Protein AF-A0A2S2C066-F1 (afdb_monomer_lite)

pLDDT: mean 83.47, std 13.99, range [39.94, 94.62]

Foldseek 3Di:
DDADDPPDDLVCQLVVLLVVLVVVLVVPVVVDVVSNVVSVVSNCVSVVLAKDWDFLVSGGPPDPSVPPDDRGFIWILH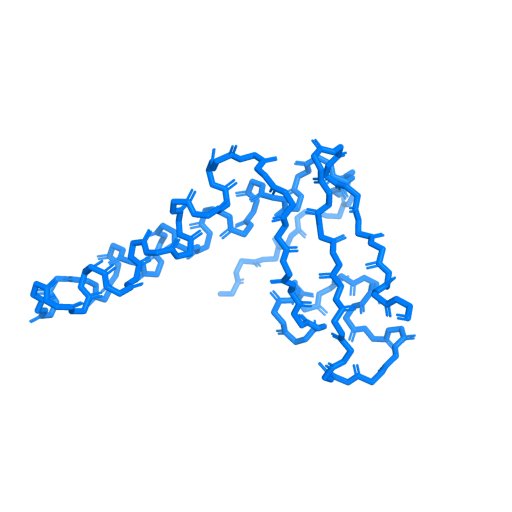SVSDTDTDD

Radius of gyration: 13.35 Å; chains: 1; bounding box: 31×26×34 Å

Sequence (87 aa):
MARMPRGTTPNGLREHLLREAEDFRDRYGHIDAQVFNELSKPVRMLASGQPVELRRYQLPADHHERCAGQPHDVLILDVGNRLHLEG

Secondary structure (DSSP, 8-state):
-PPPPTT--THHHHHHHHHHHHHHHHHHTTS-HHHHHHHHHHHHHHHT-S-EEEEGGGS-TT-HHHHSS-TT-EEEE-TTS-EEE--

Organism: NCBI:txid1990687

Structure (mmCIF, N/CA/C/O backbone):
data_AF-A0A2S2C066-F1
#
_entry.id   AF-A0A2S2C066-F1
#
loop_
_atom_site.group_PDB
_atom_site.id
_atom_site.type_symbol
_atom_site.label_atom_id
_atom_site.label_alt_id
_atom_site.label_comp_id
_atom_site.label_asym_id
_atom_site.label_entity_id
_atom_site.label_seq_id
_atom_site.pdbx_PDB_ins_code
_atom_site.Cartn_x
_atom_site.Cartn_y
_atom_site.Cartn_z
_atom_site.occupancy
_atom_site.B_iso_or_equiv
_atom_site.auth_seq_id
_atom_site.auth_comp_id
_atom_site.auth_asym_id
_atom_site.auth_atom_id
_atom_site.pdbx_PDB_model_num
ATOM 1 N N . MET A 1 1 ? -1.129 -16.807 1.200 1.00 42.97 1 MET A N 1
ATOM 2 C CA . MET A 1 1 ? -0.065 -16.188 0.386 1.00 42.97 1 MET A CA 1
ATOM 3 C C . MET A 1 1 ? -0.562 -16.199 -1.051 1.00 42.97 1 MET A C 1
ATOM 5 O O . MET A 1 1 ? -0.451 -17.227 -1.712 1.00 42.97 1 MET A O 1
ATOM 9 N N . ALA A 1 2 ? -1.257 -15.142 -1.475 1.00 47.34 2 ALA A N 1
ATOM 10 C CA . ALA A 1 2 ? -1.734 -15.032 -2.849 1.00 47.34 2 ALA A CA 1
ATOM 11 C C . ALA A 1 2 ? -0.515 -14.788 -3.749 1.00 47.34 2 ALA A C 1
ATOM 13 O O . ALA A 1 2 ? 0.261 -13.874 -3.502 1.00 47.34 2 ALA A O 1
ATOM 14 N N . ARG A 1 3 ? -0.293 -15.656 -4.740 1.00 53.91 3 ARG A N 1
ATOM 15 C CA . ARG A 1 3 ? 0.735 -15.431 -5.763 1.00 53.91 3 ARG A CA 1
ATOM 16 C C . ARG A 1 3 ? 0.206 -14.392 -6.740 1.00 53.91 3 ARG A C 1
ATOM 18 O O . ARG A 1 3 ? -0.941 -14.522 -7.173 1.00 53.91 3 ARG A O 1
ATOM 25 N N . MET A 1 4 ? 1.022 -13.408 -7.110 1.00 54.25 4 MET A N 1
ATOM 26 C CA . MET A 1 4 ? 0.680 -12.575 -8.253 1.00 54.25 4 MET A CA 1
ATOM 27 C C . MET A 1 4 ? 0.609 -13.463 -9.508 1.00 54.25 4 MET A C 1
ATOM 29 O O . MET A 1 4 ? 1.465 -14.332 -9.712 1.00 54.25 4 MET A O 1
ATOM 33 N N . PRO A 1 5 ? -0.421 -13.310 -10.356 1.00 48.03 5 PRO A N 1
ATOM 34 C CA . PRO A 1 5 ? -0.424 -13.958 -11.655 1.00 48.03 5 PRO A CA 1
ATOM 35 C C . PRO A 1 5 ? 0.769 -13.438 -12.468 1.00 48.03 5 PRO A C 1
ATOM 37 O O . PRO A 1 5 ? 1.027 -12.238 -12.532 1.00 48.03 5 PRO A O 1
ATOM 40 N N . ARG A 1 6 ? 1.526 -14.354 -13.079 1.00 39.94 6 ARG A N 1
ATOM 41 C CA . ARG A 1 6 ? 2.670 -14.014 -13.935 1.00 39.94 6 ARG A CA 1
ATOM 42 C C . ARG A 1 6 ? 2.227 -13.039 -15.031 1.00 39.94 6 ARG A C 1
ATOM 44 O O . ARG A 1 6 ? 1.371 -13.393 -15.835 1.00 39.94 6 ARG A O 1
ATOM 51 N N . GLY A 1 7 ? 2.846 -11.858 -15.088 1.00 43.12 7 GLY A N 1
ATOM 52 C CA . GLY A 1 7 ? 2.613 -10.874 -16.152 1.00 43.12 7 GLY A CA 1
ATOM 53 C C . GLY A 1 7 ? 1.899 -9.590 -15.730 1.00 43.12 7 GLY A C 1
ATOM 54 O O . GLY A 1 7 ? 1.399 -8.880 -16.599 1.00 43.12 7 GLY A O 1
ATOM 55 N N . THR A 1 8 ? 1.844 -9.265 -14.437 1.00 46.28 8 THR A N 1
ATOM 56 C CA . THR A 1 8 ? 1.267 -7.998 -13.979 1.00 46.28 8 THR A CA 1
ATOM 57 C C . THR A 1 8 ? 2.088 -6.821 -14.507 1.00 46.28 8 THR A C 1
ATOM 59 O O . THR A 1 8 ? 3.156 -6.487 -14.000 1.00 46.28 8 THR A O 1
ATOM 62 N N . THR A 1 9 ? 1.580 -6.200 -15.568 1.00 53.50 9 THR A N 1
ATOM 63 C CA . THR A 1 9 ? 1.997 -4.881 -16.044 1.00 53.50 9 THR A CA 1
ATOM 64 C C . THR A 1 9 ? 2.012 -3.874 -14.886 1.00 53.50 9 THR A C 1
ATOM 66 O O . THR A 1 9 ? 1.214 -4.044 -13.965 1.00 53.50 9 THR A O 1
ATOM 69 N N . PRO A 1 10 ? 2.823 -2.800 -14.952 1.00 53.00 10 PRO A N 1
ATOM 70 C CA . PRO A 1 10 ? 2.927 -1.755 -13.924 1.00 53.00 10 PRO A CA 1
ATOM 71 C C . PRO A 1 10 ? 1.579 -1.364 -13.273 1.00 53.00 10 PRO A C 1
ATOM 73 O O . PRO A 1 10 ? 1.472 -1.289 -12.053 1.00 53.00 10 PRO A O 1
ATOM 76 N N . ASN A 1 11 ? 0.501 -1.284 -14.065 1.00 57.50 11 ASN A N 1
ATOM 77 C CA . ASN A 1 11 ? -0.865 -1.004 -13.599 1.00 57.50 11 ASN A CA 1
ATOM 78 C C . ASN A 1 11 ? -1.430 -1.933 -12.509 1.00 57.50 11 ASN A C 1
ATOM 80 O O . ASN A 1 11 ? -2.224 -1.471 -11.697 1.00 57.50 11 ASN A O 1
ATOM 84 N N . GLY A 1 12 ? -1.039 -3.205 -12.440 1.00 76.62 12 GLY A N 1
ATOM 85 C CA . GLY A 1 12 ? -1.632 -4.137 -11.475 1.00 76.62 12 GLY A CA 1
ATOM 86 C C . GLY A 1 12 ? -0.909 -4.203 -10.127 1.00 76.62 12 GLY A C 1
ATOM 87 O O . GLY A 1 12 ? -1.421 -4.831 -9.202 1.00 76.62 12 GLY A O 1
ATOM 88 N N . LEU A 1 13 ? 0.254 -3.555 -9.971 1.00 85.31 13 LEU A N 1
ATOM 89 C CA . LEU A 1 13 ? 0.943 -3.530 -8.678 1.00 85.31 13 LEU A CA 1
ATOM 90 C C . LEU A 1 13 ? 0.158 -2.715 -7.645 1.00 85.31 13 LEU A C 1
ATOM 92 O O . LEU A 1 13 ? -0.071 -3.200 -6.540 1.00 85.31 13 LEU A O 1
ATOM 96 N N . ARG A 1 14 ? -0.286 -1.502 -8.005 1.00 89.12 14 ARG A N 1
ATOM 97 C CA . ARG A 1 14 ? -1.078 -0.649 -7.104 1.00 89.12 14 ARG A CA 1
ATOM 98 C C . ARG A 1 14 ? -2.365 -1.347 -6.678 1.00 89.12 14 ARG A C 1
ATOM 100 O O . ARG A 1 14 ? -2.676 -1.371 -5.494 1.00 89.12 14 ARG A O 1
ATOM 107 N N . GLU A 1 15 ? -3.078 -1.938 -7.634 1.00 88.38 15 GLU A N 1
ATOM 108 C CA . GLU A 1 15 ? -4.316 -2.680 -7.374 1.00 88.38 15 GLU A CA 1
ATOM 109 C C . GLU A 1 15 ? -4.087 -3.885 -6.459 1.00 88.38 15 GLU A C 1
ATOM 111 O O . GLU A 1 15 ? -4.882 -4.138 -5.557 1.00 88.38 15 GLU A O 1
ATOM 116 N N . HIS A 1 16 ? -2.989 -4.617 -6.656 1.00 88.06 16 HIS A N 1
ATOM 117 C CA . HIS A 1 16 ? -2.650 -5.744 -5.796 1.00 88.06 16 HIS A CA 1
ATOM 118 C C . HIS A 1 16 ? -2.334 -5.303 -4.369 1.00 88.06 16 HIS A C 1
ATOM 120 O O . HIS A 1 16 ? -2.900 -5.854 -3.431 1.00 88.06 16 HIS A O 1
ATOM 126 N N . LEU A 1 17 ? -1.478 -4.290 -4.206 1.00 89.44 17 LEU A N 1
AT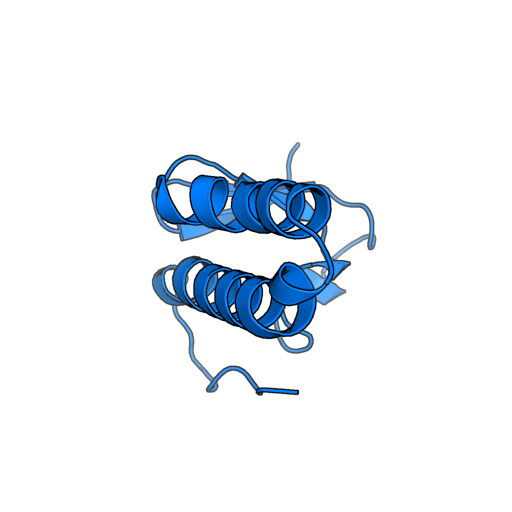OM 127 C CA . LEU A 1 17 ? -1.145 -3.744 -2.890 1.00 89.44 17 LEU A CA 1
ATOM 128 C C . LEU A 1 17 ? -2.386 -3.176 -2.195 1.00 89.44 17 LEU A C 1
ATOM 130 O O . LEU A 1 17 ? -2.537 -3.342 -0.987 1.00 89.44 17 LEU A O 1
ATOM 134 N N . LEU A 1 18 ? -3.283 -2.532 -2.949 1.00 91.50 18 LEU A N 1
ATOM 135 C CA . LEU A 1 18 ? -4.549 -2.029 -2.423 1.00 91.50 18 LEU A CA 1
ATOM 136 C C . LEU A 1 18 ? -5.405 -3.182 -1.896 1.00 91.50 18 LEU A C 1
ATOM 138 O O . LEU A 1 18 ? -5.847 -3.123 -0.753 1.00 91.50 18 LEU A O 1
ATOM 142 N N . ARG A 1 19 ? -5.561 -4.253 -2.682 1.00 91.38 19 ARG A N 1
ATOM 143 C CA . ARG A 1 19 ? -6.317 -5.439 -2.269 1.00 91.38 19 ARG A CA 1
ATOM 144 C C . ARG A 1 19 ? -5.714 -6.106 -1.034 1.00 91.38 19 ARG A C 1
ATOM 146 O O . ARG A 1 19 ? -6.449 -6.440 -0.116 1.00 91.38 19 ARG A O 1
ATOM 153 N N . GLU A 1 20 ? -4.391 -6.265 -0.972 1.00 91.12 20 GLU A N 1
ATOM 154 C CA . GLU A 1 20 ? -3.736 -6.828 0.217 1.00 91.12 20 GLU A CA 1
ATOM 155 C C . GLU A 1 20 ? -3.922 -5.940 1.455 1.00 91.12 20 GLU A C 1
ATOM 157 O O . GLU A 1 20 ? -4.148 -6.451 2.553 1.00 91.12 20 GLU A O 1
ATOM 162 N N . ALA A 1 21 ? -3.862 -4.615 1.294 1.00 91.56 21 ALA A N 1
ATOM 163 C CA . ALA A 1 21 ? -4.093 -3.674 2.386 1.00 91.56 21 ALA A CA 1
ATOM 164 C C . ALA A 1 21 ? -5.551 -3.705 2.878 1.00 91.56 21 ALA A C 1
ATOM 166 O O . ALA A 1 21 ? -5.786 -3.656 4.087 1.00 91.56 21 ALA A O 1
ATOM 167 N N . GLU A 1 22 ? -6.522 -3.815 1.968 1.00 93.50 22 GLU A N 1
ATOM 168 C CA . GLU A 1 22 ? -7.942 -3.985 2.294 1.00 93.50 22 GLU A CA 1
ATOM 169 C C . GLU A 1 22 ? -8.191 -5.310 3.018 1.00 93.50 22 GLU A C 1
ATOM 171 O O . GLU A 1 22 ? -8.752 -5.299 4.112 1.00 93.50 22 GLU A O 1
ATOM 176 N N . ASP A 1 23 ? -7.682 -6.424 2.486 1.00 92.94 23 ASP A N 1
ATOM 177 C CA . ASP A 1 23 ? -7.796 -7.749 3.105 1.00 92.94 23 ASP A CA 1
ATOM 178 C C . ASP A 1 23 ? -7.188 -7.764 4.517 1.00 92.94 23 ASP A C 1
ATOM 180 O O . ASP A 1 23 ? -7.743 -8.357 5.447 1.00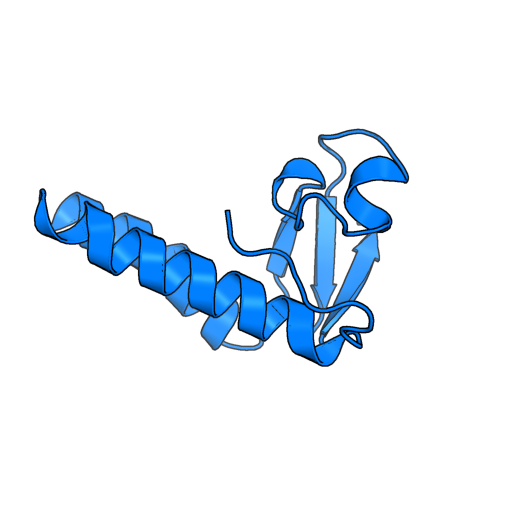 92.94 23 ASP A O 1
ATOM 184 N N . PHE A 1 24 ? -6.041 -7.103 4.702 1.00 91.69 24 PHE A N 1
ATOM 185 C CA . PHE A 1 24 ? -5.383 -7.003 6.002 1.00 91.69 24 PHE A CA 1
ATOM 186 C C . PHE A 1 24 ? -6.185 -6.138 6.984 1.00 91.69 24 PHE A C 1
ATOM 188 O O . PHE A 1 24 ? -6.394 -6.544 8.131 1.00 91.69 24 PHE A O 1
ATOM 195 N N . ARG A 1 25 ? -6.683 -4.976 6.541 1.00 94.06 25 ARG A N 1
ATOM 196 C CA . ARG A 1 25 ? -7.569 -4.124 7.347 1.00 94.06 25 ARG A CA 1
ATOM 197 C C . ARG A 1 25 ? -8.837 -4.872 7.738 1.00 94.06 25 ARG A C 1
ATOM 199 O O . ARG A 1 25 ? -9.217 -4.818 8.899 1.00 94.06 25 ARG A O 1
ATOM 206 N N . ASP A 1 26 ? -9.480 -5.580 6.824 1.00 92.88 26 ASP A N 1
ATOM 207 C CA . ASP A 1 26 ? -10.749 -6.252 7.110 1.00 92.88 26 ASP A CA 1
ATOM 208 C C . ASP A 1 26 ? -10.539 -7.460 8.034 1.00 92.88 26 ASP A C 1
ATOM 210 O O . ASP A 1 26 ? -11.344 -7.726 8.931 1.00 92.88 26 ASP A O 1
ATOM 214 N N . ARG A 1 27 ? -9.393 -8.144 7.905 1.00 93.38 27 ARG A N 1
ATOM 215 C CA . ARG A 1 27 ? -9.025 -9.253 8.788 1.00 93.38 27 ARG A CA 1
ATOM 216 C C . ARG A 1 27 ? -8.632 -8.818 10.195 1.00 93.38 27 ARG A C 1
ATOM 218 O O . ARG A 1 27 ? -8.913 -9.577 11.111 1.00 93.38 27 ARG A O 1
ATOM 225 N N . TYR A 1 28 ? -7.982 -7.673 10.395 1.00 91.56 28 TYR A N 1
ATOM 226 C CA . TYR A 1 28 ? -7.427 -7.299 11.712 1.00 91.56 28 TYR A CA 1
ATOM 227 C C . TYR A 1 28 ? -7.999 -6.007 12.303 1.00 91.56 28 TYR A C 1
ATOM 229 O O . TYR A 1 28 ? -7.902 -5.773 13.503 1.00 91.56 28 TYR A O 1
ATOM 237 N N . GLY A 1 29 ? -8.638 -5.171 11.495 1.00 88.25 29 GLY A N 1
ATOM 238 C CA . GLY A 1 29 ? -9.215 -3.895 11.914 1.00 88.25 29 GLY A CA 1
ATOM 239 C C . GLY A 1 29 ? -10.441 -4.037 12.813 1.00 88.25 29 GLY A C 1
ATOM 240 O O . GLY A 1 29 ? -10.808 -3.081 13.479 1.00 88.25 29 GLY A O 1
ATOM 241 N N . HIS A 1 30 ? -11.051 -5.221 12.898 1.00 90.94 30 HIS A N 1
ATOM 242 C CA . HIS A 1 30 ? -12.158 -5.472 13.823 1.00 90.94 30 HIS A CA 1
ATOM 243 C C . HIS A 1 30 ? -11.718 -5.571 15.296 1.00 90.94 30 HIS A C 1
ATOM 245 O O . HIS A 1 30 ? -12.574 -5.604 16.175 1.00 90.94 30 HIS A O 1
ATOM 251 N N . ILE A 1 31 ? -10.408 -5.652 15.568 1.00 91.31 31 ILE A N 1
ATOM 252 C CA . ILE A 1 31 ? -9.863 -5.788 16.927 1.00 91.31 31 ILE A CA 1
ATOM 253 C C . ILE A 1 31 ? -10.128 -4.523 17.750 1.00 91.31 31 ILE A C 1
ATOM 255 O O . ILE A 1 31 ? -10.500 -4.618 18.915 1.00 91.31 31 ILE A O 1
ATOM 259 N N . ASP A 1 32 ? -9.922 -3.350 17.149 1.00 94.62 32 ASP A N 1
ATOM 260 C CA . ASP A 1 32 ? -10.096 -2.058 17.805 1.00 94.62 32 ASP A CA 1
ATOM 261 C C . ASP A 1 32 ? -10.234 -0.927 16.768 1.00 94.62 32 ASP A C 1
ATOM 263 O O . ASP A 1 32 ? -9.672 -0.991 15.670 1.00 94.62 32 ASP A O 1
ATOM 267 N N . ALA A 1 33 ? -10.954 0.141 17.123 1.00 92.75 33 ALA A N 1
ATOM 268 C CA . ALA A 1 33 ? -11.184 1.279 16.232 1.00 92.75 33 ALA A CA 1
ATOM 269 C C . ALA A 1 33 ? -9.893 2.044 15.878 1.00 92.75 33 ALA A C 1
ATOM 271 O O . ALA A 1 33 ? -9.757 2.549 14.760 1.00 92.75 33 ALA A O 1
ATOM 272 N N . GLN A 1 34 ? -8.921 2.118 16.793 1.00 94.38 34 GLN A N 1
ATOM 273 C CA . GLN A 1 34 ? -7.606 2.696 16.520 1.00 94.38 34 GLN A CA 1
ATOM 274 C C . GLN A 1 34 ? -6.841 1.839 15.510 1.00 94.38 34 GLN A C 1
ATOM 276 O O . GLN A 1 34 ? -6.276 2.380 14.559 1.00 94.38 34 GLN A O 1
ATOM 281 N N . VAL A 1 35 ? -6.878 0.511 15.658 1.00 92.06 35 VAL A N 1
ATOM 282 C CA . VAL A 1 35 ? -6.258 -0.422 14.704 1.00 92.06 35 VAL A CA 1
ATOM 283 C C . VAL A 1 35 ? -6.889 -0.262 13.322 1.00 92.06 35 VAL A C 1
ATOM 285 O O . VAL A 1 35 ? -6.168 -0.103 12.339 1.00 92.06 35 VAL A O 1
ATOM 288 N N . PHE A 1 36 ? -8.221 -0.206 13.228 1.00 93.44 36 PHE A N 1
ATOM 289 C CA . PHE A 1 36 ? -8.910 0.040 11.958 1.00 93.44 36 PHE A CA 1
ATOM 290 C C . PHE A 1 36 ? -8.451 1.339 11.278 1.00 93.44 36 PHE A C 1
ATOM 292 O O . PHE A 1 36 ? -8.198 1.362 10.069 1.00 93.44 36 PHE A O 1
ATOM 299 N N . ASN A 1 37 ? -8.323 2.423 12.048 1.00 94.12 37 ASN A N 1
ATOM 300 C CA . ASN A 1 37 ? -7.882 3.718 11.533 1.00 94.12 37 ASN A CA 1
ATOM 301 C C . ASN A 1 37 ? -6.435 3.684 11.032 1.00 94.12 37 ASN A C 1
ATOM 303 O O . ASN A 1 37 ? -6.160 4.215 9.955 1.00 94.12 37 ASN A O 1
ATOM 307 N N . GLU A 1 38 ? -5.526 3.034 11.762 1.00 93.62 38 GLU A N 1
ATOM 308 C CA . GLU A 1 38 ? -4.134 2.865 11.334 1.00 93.62 38 GLU A CA 1
ATOM 309 C C . GLU A 1 38 ? -4.035 2.037 10.047 1.00 93.62 38 GLU A C 1
ATOM 311 O O . GLU A 1 38 ? -3.383 2.459 9.091 1.00 93.62 38 GLU A O 1
ATOM 316 N N . LEU A 1 39 ? -4.757 0.917 9.964 1.00 92.50 39 LEU A N 1
ATOM 317 C CA . LEU A 1 39 ? -4.774 0.058 8.773 1.00 92.50 39 LEU A CA 1
ATOM 318 C C . LEU A 1 39 ? -5.484 0.705 7.574 1.00 92.50 39 LEU A C 1
ATOM 320 O O . LEU A 1 39 ? -5.213 0.359 6.427 1.00 92.50 39 LEU A O 1
ATOM 324 N N . SER A 1 40 ? -6.346 1.694 7.809 1.00 93.56 40 SER A N 1
ATOM 325 C CA . SER A 1 40 ? -6.987 2.466 6.740 1.00 93.56 40 SER A CA 1
ATOM 326 C C . SER A 1 40 ? -6.049 3.476 6.070 1.00 93.56 40 SER A C 1
ATOM 328 O O . SER A 1 40 ? -6.327 3.896 4.946 1.00 93.56 40 SER A O 1
ATOM 330 N N . LYS A 1 41 ? -4.943 3.879 6.713 1.00 92.50 41 LYS A N 1
ATOM 331 C CA . LYS A 1 41 ? -3.961 4.814 6.130 1.00 92.50 41 LYS A CA 1
ATOM 332 C C . LYS A 1 41 ? -3.337 4.288 4.829 1.00 92.50 41 LYS A C 1
ATOM 334 O O . LYS A 1 41 ? -3.443 4.997 3.826 1.00 92.50 41 LYS A O 1
ATOM 339 N N . PRO A 1 42 ? -2.744 3.076 4.781 1.00 89.56 42 PRO A N 1
ATOM 340 C CA . PRO A 1 42 ? -2.171 2.548 3.543 1.00 89.56 42 PRO A CA 1
ATOM 341 C C . PRO A 1 42 ? -3.226 2.343 2.449 1.00 89.56 42 PRO A C 1
ATOM 343 O O . PRO A 1 42 ? -2.954 2.657 1.294 1.00 89.56 42 PRO A O 1
ATOM 346 N N . VAL A 1 43 ? -4.447 1.918 2.803 1.00 91.56 43 VAL A N 1
ATOM 347 C CA . VAL A 1 43 ? -5.564 1.789 1.847 1.00 91.56 43 VAL A CA 1
ATOM 348 C C . VAL A 1 43 ? -5.875 3.136 1.189 1.00 91.56 43 VAL A C 1
ATOM 350 O O . VAL A 1 43 ? -5.904 3.237 -0.034 1.00 91.56 43 VAL A O 1
ATOM 353 N N . ARG A 1 44 ? -6.046 4.198 1.988 1.00 93.31 44 ARG A N 1
ATOM 354 C CA . ARG A 1 44 ? -6.308 5.554 1.475 1.00 93.31 44 ARG A CA 1
ATOM 355 C C . ARG A 1 44 ? -5.162 6.070 0.611 1.00 93.31 44 ARG A C 1
ATOM 357 O O . ARG A 1 44 ? -5.408 6.664 -0.433 1.00 93.31 44 ARG A O 1
ATOM 364 N N . MET A 1 45 ? -3.923 5.833 1.035 1.00 90.69 45 MET A N 1
ATOM 365 C CA . MET A 1 45 ? -2.732 6.248 0.298 1.00 90.69 45 MET 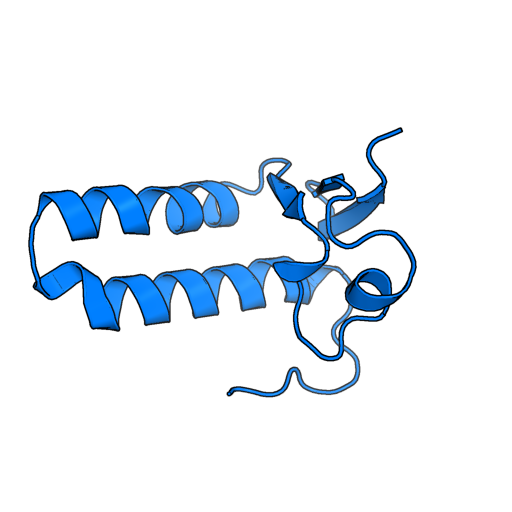A CA 1
ATOM 366 C C . MET A 1 45 ? -2.672 5.578 -1.082 1.00 90.69 45 MET A C 1
ATOM 368 O O . MET A 1 45 ? -2.527 6.267 -2.089 1.00 90.69 45 MET A O 1
ATOM 372 N N . LEU A 1 46 ? -2.879 4.262 -1.156 1.00 89.81 46 LEU A N 1
ATOM 373 C CA . LEU A 1 46 ? -2.874 3.517 -2.417 1.00 89.81 46 LEU A CA 1
ATOM 374 C C . LEU A 1 46 ? -4.048 3.909 -3.327 1.00 89.81 46 LEU A C 1
ATOM 376 O O . LEU A 1 46 ? -3.832 4.155 -4.516 1.00 89.81 46 LEU A O 1
ATOM 380 N N . ALA A 1 47 ? -5.254 4.045 -2.764 1.00 89.88 47 ALA A N 1
ATOM 381 C CA . ALA A 1 47 ? -6.468 4.429 -3.486 1.00 89.88 47 ALA A CA 1
ATOM 382 C C . ALA A 1 47 ? -6.449 5.878 -4.005 1.00 89.88 47 ALA A C 1
ATOM 384 O O . ALA A 1 47 ? -7.140 6.191 -4.970 1.00 89.88 47 ALA A O 1
ATOM 385 N N . SER A 1 48 ? -5.647 6.763 -3.401 1.00 90.25 48 SER A N 1
ATOM 386 C CA . SER A 1 48 ? -5.539 8.168 -3.823 1.00 90.25 48 SER A CA 1
ATOM 387 C C . SER A 1 48 ? -4.945 8.354 -5.225 1.00 90.25 48 SER A C 1
ATOM 389 O O . SER A 1 48 ? -5.035 9.442 -5.794 1.00 90.25 48 SER A O 1
ATOM 391 N N . GLY A 1 49 ? -4.276 7.326 -5.761 1.00 85.62 49 GLY A N 1
ATOM 392 C CA . GLY A 1 49 ? -3.539 7.406 -7.024 1.00 85.62 49 GLY A CA 1
ATOM 393 C C . GLY A 1 49 ? -2.280 8.278 -6.964 1.00 85.62 49 GLY A C 1
ATOM 394 O O . GLY A 1 49 ? -1.568 8.368 -7.959 1.00 85.62 49 GLY A O 1
ATOM 395 N N . GLN A 1 50 ? -1.977 8.898 -5.818 1.00 90.00 50 GLN A N 1
ATOM 396 C CA . GLN A 1 50 ? -0.771 9.702 -5.630 1.00 90.00 50 GLN A CA 1
ATOM 397 C C . GLN A 1 50 ? 0.488 8.825 -5.610 1.00 90.00 50 GLN A C 1
ATOM 399 O O . GLN A 1 50 ? 0.380 7.608 -5.392 1.00 90.00 50 GLN A O 1
ATOM 404 N N . PRO A 1 51 ? 1.678 9.412 -5.832 1.00 90.69 51 PRO A N 1
ATOM 405 C CA . PRO A 1 51 ? 2.937 8.715 -5.629 1.00 90.69 51 PRO A CA 1
ATOM 406 C C . PRO A 1 51 ? 3.018 8.117 -4.223 1.00 90.69 51 PRO A C 1
ATOM 408 O O . PRO A 1 51 ? 2.646 8.767 -3.246 1.00 90.69 51 PRO A O 1
ATOM 411 N N . VAL A 1 52 ? 3.476 6.871 -4.133 1.00 91.12 52 VAL A N 1
ATOM 412 C CA . VAL A 1 52 ? 3.602 6.149 -2.863 1.00 91.12 52 VAL A CA 1
ATOM 413 C C . VAL A 1 52 ? 5.028 5.662 -2.694 1.00 91.12 52 VAL A C 1
ATOM 415 O O . VAL A 1 52 ? 5.559 4.985 -3.573 1.00 91.12 52 VAL A O 1
ATOM 418 N N . GLU A 1 53 ? 5.620 5.965 -1.545 1.00 91.88 53 GLU A N 1
ATOM 419 C CA . GLU A 1 53 ? 6.894 5.389 -1.131 1.00 91.88 53 GLU A CA 1
ATOM 420 C C . GLU A 1 53 ? 6.688 3.972 -0.597 1.00 91.88 53 GLU A C 1
ATOM 422 O O . GLU A 1 53 ? 5.855 3.713 0.275 1.00 91.88 53 GLU A O 1
ATOM 427 N N . LEU A 1 54 ? 7.474 3.045 -1.125 1.00 90.75 54 LEU A N 1
ATOM 428 C CA . LEU A 1 54 ? 7.471 1.638 -0.773 1.00 90.75 54 LEU A CA 1
ATOM 429 C C . LEU A 1 54 ? 8.905 1.186 -0.530 1.00 90.75 54 LEU A C 1
ATOM 431 O O . LEU A 1 54 ? 9.837 1.622 -1.191 1.00 90.75 54 LEU A O 1
ATOM 435 N N . ARG A 1 55 ? 9.098 0.254 0.391 1.00 89.94 55 ARG A N 1
ATOM 436 C CA . ARG A 1 55 ? 10.361 -0.466 0.555 1.00 89.94 55 ARG A CA 1
ATOM 437 C C . ARG A 1 55 ? 10.338 -1.727 -0.291 1.00 89.94 55 ARG A C 1
ATOM 439 O O . ARG A 1 55 ? 9.278 -2.326 -0.484 1.00 89.94 55 ARG A O 1
ATOM 446 N N . ARG A 1 56 ? 11.508 -2.212 -0.714 1.00 88.06 56 ARG A N 1
ATOM 447 C CA . ARG A 1 56 ? 11.601 -3.460 -1.498 1.00 88.06 56 ARG A CA 1
ATOM 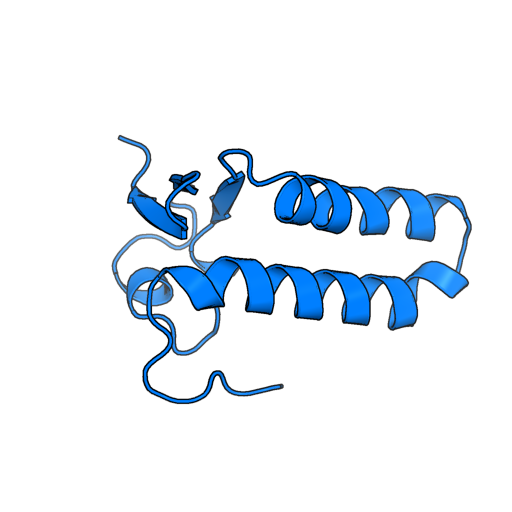448 C C . ARG A 1 56 ? 10.904 -4.640 -0.819 1.00 88.06 56 ARG A C 1
ATOM 450 O O . ARG A 1 56 ? 10.218 -5.406 -1.488 1.00 88.06 56 ARG A O 1
ATOM 457 N N . TYR A 1 57 ? 10.997 -4.765 0.508 1.00 86.56 57 TYR A N 1
ATOM 458 C CA . TYR A 1 57 ? 10.331 -5.849 1.246 1.00 86.56 57 TYR A CA 1
ATOM 459 C C . TYR A 1 57 ? 8.795 -5.757 1.273 1.00 86.56 57 TYR A C 1
ATO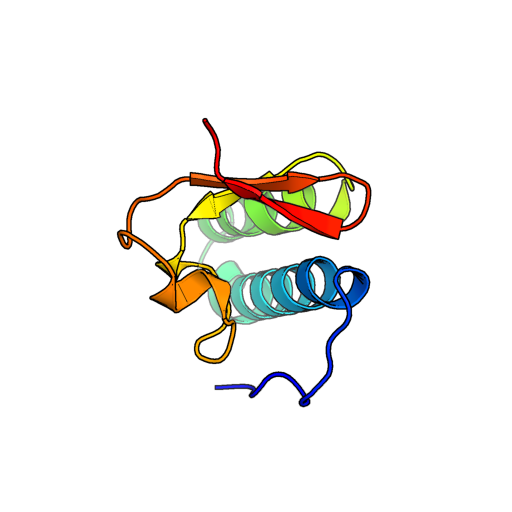M 461 O O . TYR A 1 57 ? 8.148 -6.742 1.634 1.00 86.56 57 TYR A O 1
ATOM 469 N N . GLN A 1 58 ? 8.214 -4.604 0.928 1.00 86.94 58 GLN A N 1
ATOM 470 C CA . GLN A 1 58 ? 6.763 -4.419 0.813 1.00 86.94 58 GLN A CA 1
ATOM 471 C C . GLN A 1 58 ? 6.234 -4.865 -0.553 1.00 86.94 58 GLN A C 1
ATOM 473 O O . GLN A 1 58 ? 5.030 -5.029 -0.710 1.00 86.94 58 GLN A O 1
ATOM 478 N N . LEU A 1 59 ? 7.114 -5.077 -1.535 1.00 86.88 59 LEU A N 1
ATOM 479 C CA . LEU A 1 59 ? 6.718 -5.612 -2.831 1.00 86.88 59 LEU A CA 1
ATOM 480 C C . LEU A 1 59 ? 6.359 -7.099 -2.734 1.00 86.88 59 LEU A C 1
ATOM 482 O O . LEU A 1 59 ? 6.896 -7.797 -1.876 1.00 86.88 59 LEU A O 1
ATOM 486 N N . PRO A 1 60 ? 5.531 -7.630 -3.642 1.00 84.12 60 PRO A N 1
ATOM 487 C CA . PRO A 1 60 ? 5.252 -9.062 -3.732 1.00 84.12 60 PRO A CA 1
ATOM 488 C C . PRO A 1 60 ? 6.528 -9.908 -3.792 1.00 84.12 60 PRO A C 1
ATOM 490 O O . PRO A 1 60 ? 7.547 -9.490 -4.345 1.00 84.12 60 PRO A O 1
ATOM 493 N N . ALA A 1 61 ? 6.481 -11.114 -3.220 1.00 81.06 61 ALA A N 1
ATOM 494 C CA . ALA A 1 61 ? 7.646 -11.996 -3.100 1.00 81.06 61 ALA A CA 1
ATOM 495 C C . ALA A 1 61 ? 8.292 -12.361 -4.452 1.00 81.06 61 ALA A C 1
ATOM 497 O O . ALA A 1 61 ? 9.485 -12.644 -4.507 1.00 81.06 61 ALA A O 1
ATOM 498 N N . ASP A 1 62 ? 7.505 -12.358 -5.523 1.00 77.81 62 ASP A N 1
ATOM 499 C CA . ASP A 1 62 ? 7.890 -12.662 -6.899 1.00 77.81 62 ASP A CA 1
ATOM 500 C C . ASP A 1 62 ? 8.189 -11.416 -7.752 1.00 77.81 62 ASP A C 1
ATOM 502 O O . ASP A 1 62 ? 8.538 -11.544 -8.927 1.00 77.81 62 ASP A O 1
ATOM 506 N N . HIS A 1 63 ? 8.090 -10.212 -7.183 1.00 81.56 63 HIS A N 1
ATOM 507 C CA . HIS A 1 63 ? 8.363 -8.975 -7.902 1.00 81.56 63 HIS A CA 1
ATOM 508 C C . HIS A 1 63 ? 9.873 -8.784 -8.120 1.00 81.56 63 HIS A C 1
ATOM 510 O O . HIS A 1 63 ? 10.641 -8.786 -7.161 1.00 81.56 63 HIS A O 1
ATOM 516 N N . HIS A 1 64 ? 10.306 -8.541 -9.364 1.00 81.75 64 HIS A N 1
ATOM 517 C CA . HIS A 1 64 ? 11.727 -8.368 -9.719 1.00 81.75 64 HIS A CA 1
ATOM 518 C C . HIS A 1 64 ? 12.439 -7.328 -8.834 1.00 81.75 64 HIS A C 1
ATOM 520 O O . HIS A 1 64 ? 13.477 -7.609 -8.237 1.00 81.75 64 HIS A O 1
ATOM 526 N N . GLU A 1 65 ? 11.820 -6.154 -8.663 1.00 82.81 65 GLU A N 1
ATOM 527 C CA . GLU A 1 65 ? 12.359 -5.077 -7.819 1.00 82.81 65 GLU A CA 1
ATOM 528 C C . GLU A 1 65 ? 12.508 -5.440 -6.335 1.00 82.81 65 GLU A C 1
ATOM 530 O O . GLU A 1 65 ? 13.213 -4.747 -5.610 1.00 82.81 65 GLU A O 1
ATOM 535 N N . ARG A 1 66 ? 11.907 -6.527 -5.840 1.00 83.00 66 ARG A N 1
ATOM 536 C CA . ARG A 1 66 ? 12.126 -6.961 -4.453 1.00 83.00 66 ARG A CA 1
ATOM 537 C C . ARG A 1 66 ? 13.566 -7.433 -4.223 1.00 83.00 66 ARG A C 1
ATOM 539 O O . ARG A 1 66 ? 14.095 -7.247 -3.132 1.00 83.00 66 ARG A O 1
ATOM 546 N N . CYS A 1 67 ? 14.190 -8.027 -5.242 1.00 81.25 67 CYS A N 1
ATOM 547 C CA . CYS A 1 67 ? 15.527 -8.626 -5.168 1.00 81.25 67 CYS A CA 1
ATOM 548 C C . CYS A 1 67 ? 16.613 -7.815 -5.894 1.00 81.25 67 CYS A C 1
ATOM 550 O O . CYS A 1 67 ? 17.774 -8.208 -5.866 1.00 81.25 67 CYS A O 1
ATOM 552 N N . ALA A 1 68 ? 16.256 -6.702 -6.540 1.00 84.31 68 ALA A N 1
ATOM 553 C CA . ALA A 1 68 ? 17.164 -5.928 -7.390 1.00 84.31 68 ALA A CA 1
ATOM 554 C C . ALA A 1 68 ? 18.098 -4.953 -6.631 1.00 84.31 68 ALA A C 1
ATOM 556 O O . ALA A 1 68 ? 18.845 -4.215 -7.266 1.00 84.31 68 ALA A O 1
ATOM 557 N N . GLY A 1 69 ? 18.076 -4.929 -5.292 1.00 83.56 69 GLY A N 1
ATOM 558 C CA . GLY A 1 69 ? 18.872 -3.998 -4.482 1.00 83.56 69 GLY A CA 1
ATOM 559 C C . GLY A 1 69 ? 18.817 -4.292 -2.982 1.00 83.56 69 GLY A C 1
ATOM 560 O O . GLY A 1 69 ? 18.564 -5.429 -2.579 1.00 83.56 69 GLY A O 1
ATOM 561 N N . GLN A 1 70 ? 19.055 -3.275 -2.146 1.00 85.44 70 GLN A N 1
ATOM 562 C CA . GLN A 1 70 ? 19.029 -3.431 -0.688 1.00 85.44 70 GLN A CA 1
ATOM 563 C C . GLN A 1 70 ? 17.580 -3.453 -0.171 1.00 85.44 70 GLN A C 1
ATOM 565 O O . GLN A 1 70 ? 16.749 -2.680 -0.646 1.00 85.44 70 GLN A O 1
ATOM 570 N N . PRO A 1 71 ? 17.243 -4.267 0.850 1.00 81.38 71 PRO A N 1
ATOM 571 C CA . PRO A 1 71 ? 15.868 -4.386 1.353 1.00 81.38 71 PRO A CA 1
ATOM 572 C C . PRO A 1 71 ? 15.218 -3.059 1.769 1.00 81.38 71 PRO A C 1
ATOM 574 O O . PRO A 1 71 ? 13.996 -2.917 1.695 1.00 81.38 71 PRO A O 1
ATOM 577 N N . HIS A 1 72 ? 16.037 -2.107 2.222 1.00 84.69 72 HIS A N 1
ATOM 578 C CA . HIS A 1 72 ? 15.611 -0.805 2.728 1.00 84.69 72 HIS A CA 1
ATOM 579 C C . HIS A 1 72 ? 15.570 0.293 1.664 1.00 84.69 72 HIS A C 1
ATOM 581 O O . HIS A 1 72 ? 15.176 1.408 2.005 1.00 84.69 72 HIS A O 1
ATOM 587 N N . ASP A 1 73 ? 15.934 -0.001 0.414 1.00 87.81 73 ASP A N 1
ATOM 588 C CA . ASP A 1 73 ? 15.804 0.957 -0.683 1.00 87.81 73 ASP A CA 1
ATOM 589 C C . ASP A 1 73 ? 14.360 1.462 -0.765 1.00 87.81 73 ASP A C 1
ATOM 591 O O . ASP A 1 73 ? 13.404 0.679 -0.653 1.00 87.81 73 ASP A O 1
ATOM 595 N N . VAL A 1 74 ? 14.217 2.775 -0.941 1.00 91.06 74 VAL A N 1
ATOM 596 C CA . VAL A 1 74 ? 12.924 3.414 -1.180 1.00 91.06 74 VAL A CA 1
ATOM 597 C C . VAL A 1 74 ? 12.635 3.365 -2.667 1.00 91.06 74 VAL A C 1
ATOM 599 O O . VAL A 1 74 ? 13.449 3.752 -3.500 1.00 91.06 74 VAL A O 1
ATOM 602 N N . LEU A 1 75 ? 11.451 2.879 -2.996 1.00 91.38 75 LEU A N 1
ATOM 603 C CA . LEU A 1 75 ? 10.890 2.881 -4.328 1.00 91.38 75 LEU A CA 1
ATOM 604 C C . LEU A 1 75 ? 9.682 3.808 -4.341 1.00 91.38 75 LEU A C 1
ATOM 606 O O . LEU A 1 75 ? 8.836 3.744 -3.451 1.00 91.38 75 LEU A O 1
ATOM 610 N N . ILE A 1 76 ? 9.565 4.621 -5.379 1.00 92.38 76 ILE A N 1
ATOM 611 C CA . ILE A 1 76 ? 8.407 5.470 -5.619 1.00 92.38 76 ILE A CA 1
ATOM 612 C C . ILE A 1 76 ? 7.528 4.778 -6.654 1.00 92.38 76 ILE A C 1
ATOM 614 O O . ILE A 1 76 ? 7.927 4.603 -7.806 1.00 92.38 76 ILE A O 1
ATOM 618 N N . LEU A 1 77 ? 6.322 4.387 -6.242 1.00 91.19 77 LEU A N 1
ATOM 619 C CA . LEU A 1 77 ? 5.250 3.980 -7.142 1.00 91.19 77 LEU A CA 1
ATOM 620 C C . LEU A 1 77 ? 4.518 5.232 -7.623 1.00 91.19 77 LEU A C 1
ATOM 622 O O . LEU A 1 77 ? 3.721 5.805 -6.880 1.00 91.19 77 LEU A O 1
ATOM 626 N N . ASP A 1 78 ? 4.797 5.664 -8.848 1.00 89.62 78 ASP A N 1
ATOM 627 C CA . ASP A 1 78 ? 4.260 6.903 -9.409 1.00 89.62 78 ASP A CA 1
ATOM 628 C C . ASP A 1 78 ? 2.763 6.812 -9.792 1.00 89.62 78 ASP A C 1
ATOM 630 O O . ASP A 1 78 ? 2.086 5.787 -9.626 1.00 89.62 78 ASP A O 1
ATOM 634 N N . VAL A 1 79 ? 2.229 7.922 -10.310 1.00 87.44 79 VAL A N 1
ATOM 635 C CA . VAL A 1 79 ? 0.837 8.032 -10.792 1.00 87.44 79 VAL A CA 1
ATOM 636 C C . VAL A 1 79 ? 0.560 7.184 -12.041 1.00 87.44 79 VAL A C 1
ATOM 638 O O . VAL A 1 79 ? -0.588 6.858 -12.325 1.00 87.44 79 VAL A O 1
ATOM 641 N N . GLY A 1 80 ? 1.603 6.807 -12.785 1.00 85.88 80 GLY A N 1
ATOM 642 C CA . GLY A 1 80 ? 1.545 5.890 -13.923 1.00 85.88 80 GLY A CA 1
ATOM 643 C C . GLY A 1 80 ? 1.674 4.418 -13.520 1.00 85.88 80 GLY A C 1
ATOM 644 O O . GLY A 1 80 ? 1.842 3.564 -14.393 1.00 85.88 80 GLY A O 1
ATOM 645 N N . ASN A 1 81 ? 1.620 4.127 -12.214 1.00 83.56 81 ASN A N 1
ATOM 646 C CA . ASN A 1 81 ? 1.832 2.813 -11.614 1.00 83.56 81 ASN A CA 1
ATOM 647 C C . ASN A 1 81 ? 3.196 2.194 -11.951 1.00 83.56 81 ASN A C 1
ATOM 649 O O . ASN A 1 81 ? 3.327 0.975 -12.027 1.00 83.56 81 ASN A O 1
ATOM 653 N N . ARG A 1 82 ? 4.226 3.016 -12.155 1.00 86.25 82 ARG A N 1
ATOM 654 C CA . ARG A 1 82 ? 5.599 2.556 -12.377 1.00 86.25 82 ARG A CA 1
ATOM 655 C C . ARG A 1 82 ? 6.423 2.750 -11.115 1.00 86.25 82 ARG A C 1
ATOM 657 O O . ARG A 1 82 ? 6.304 3.768 -10.440 1.00 86.25 82 ARG A O 1
ATOM 664 N N . LEU A 1 83 ? 7.244 1.750 -10.807 1.00 88.12 83 LEU A N 1
ATOM 665 C CA . LEU A 1 83 ? 8.218 1.823 -9.725 1.00 88.12 83 LEU A CA 1
ATOM 666 C C . LEU A 1 83 ? 9.514 2.437 -10.233 1.00 88.12 83 LEU A C 1
ATOM 668 O O . LEU A 1 83 ? 10.038 2.007 -11.261 1.00 88.12 83 LEU A O 1
ATOM 672 N N . HIS A 1 84 ? 10.053 3.366 -9.455 1.00 88.62 84 HIS A N 1
ATOM 673 C CA . HIS A 1 84 ? 11.378 3.943 -9.655 1.00 88.62 84 HIS A CA 1
ATOM 674 C C . HIS A 1 84 ? 12.122 3.938 -8.328 1.00 88.62 84 HIS A C 1
ATOM 676 O O . HIS A 1 84 ? 11.500 4.067 -7.278 1.00 88.62 84 HIS A O 1
ATOM 682 N N . LEU A 1 85 ? 13.441 3.784 -8.361 1.00 88.06 85 LEU A N 1
ATOM 683 C CA . LEU A 1 85 ? 14.267 3.953 -7.169 1.00 88.06 85 LEU A CA 1
ATOM 684 C C . LEU A 1 85 ? 14.285 5.437 -6.779 1.00 88.06 85 LEU A C 1
ATOM 686 O O . LEU A 1 85 ? 14.473 6.288 -7.649 1.00 88.06 85 LEU A O 1
ATOM 690 N N . GLU A 1 86 ? 14.079 5.738 -5.499 1.00 81.50 86 GLU A N 1
ATOM 691 C CA . GLU A 1 86 ? 14.367 7.069 -4.965 1.00 81.50 86 GLU A CA 1
ATOM 692 C C . GLU A 1 86 ? 15.885 7.292 -5.050 1.00 81.50 86 GLU A C 1
ATOM 694 O O . GLU A 1 86 ? 16.661 6.475 -4.549 1.00 81.50 86 GLU A O 1
ATOM 699 N N . GLY A 1 87 ? 16.291 8.328 -5.790 1.00 66.25 87 GLY A N 1
ATOM 700 C CA . GLY A 1 87 ? 17.695 8.650 -6.066 1.00 66.25 87 GLY A CA 1
ATOM 701 C C . GLY A 1 87 ? 18.395 9.372 -4.927 1.00 66.25 87 GLY A C 1
ATOM 702 O O . GLY A 1 87 ? 17.713 10.127 -4.202 1.00 66.25 87 GLY A O 1
#